Protein AF-X0VBS4-F1 (afdb_monomer_lite)

Organism: NCBI:txid412755

Radius of gyration: 13.42 Å; chains: 1; bounding box: 27×37×33 Å

Secondary structure (DSSP, 8-state):
----HHHHHHHHHHHTTTSEEEEEEESS-SSSS---EEEEEEE-S-SSS--EEEE----SHHHHHT---GGGGGGG-SEE-

Foldseek 3Di:
DQDDLVNVLVVVCVVQVVWDKDAQDWPDDPPDDDIDTFRMKIWHPDDPDTFIETEHDDSDPVSVVPDPCQVVCVVVGPYYD

pLDDT: mean 89.09, std 8.36, range [55.06, 96.75]

Sequence (81 aa):
MKVSAREIVRLLNNRHSEDIFVDECKNGPTWFGSHLRLDAWVMKRKWSPITTIGYEVKVSRSDFLNDDKWQGYLQYCNQFY

Structure (mmCIF, N/CA/C/O backbone):
data_AF-X0VBS4-F1
#
_entry.id   AF-X0VBS4-F1
#
loop_
_atom_site.group_PDB
_atom_site.id
_atom_site.type_symbol
_atom_site.label_atom_id
_atom_site.label_alt_id
_atom_site.label_comp_id
_atom_site.label_asym_id
_atom_site.label_entity_id
_atom_site.label_seq_id
_atom_site.pdbx_PDB_ins_code
_atom_site.Cartn_x
_atom_site.Cartn_y
_atom_site.Cartn_z
_atom_site.occupancy
_atom_site.B_iso_or_equiv
_atom_site.auth_seq_id
_atom_site.auth_comp_id
_atom_site.auth_asym_id
_atom_site.auth_atom_id
_atom_site.pdbx_PDB_model_num
ATOM 1 N N . MET A 1 1 ? -6.457 -18.292 -13.360 1.00 55.06 1 MET A N 1
ATOM 2 C CA . MET A 1 1 ? -7.006 -16.928 -13.196 1.00 55.06 1 MET A CA 1
ATOM 3 C C . MET A 1 1 ? -5.822 -16.013 -12.901 1.00 55.06 1 MET A C 1
ATOM 5 O O . MET A 1 1 ? -5.040 -16.362 -12.027 1.00 55.06 1 MET A O 1
ATOM 9 N N . LYS A 1 2 ? -5.587 -14.959 -13.693 1.00 81.38 2 LYS A N 1
ATOM 10 C CA . LYS A 1 2 ? -4.425 -14.069 -13.520 1.00 81.38 2 LYS A CA 1
ATOM 11 C C . LYS A 1 2 ? -4.845 -12.926 -12.598 1.00 81.38 2 LYS A C 1
ATOM 13 O O . LYS A 1 2 ? -5.720 -12.164 -12.981 1.00 81.38 2 LYS A O 1
ATOM 18 N N . VAL A 1 3 ? -4.270 -12.857 -11.400 1.00 86.94 3 VAL A N 1
ATOM 19 C CA . VAL A 1 3 ? -4.583 -11.808 -10.418 1.00 86.94 3 VAL A CA 1
ATOM 20 C C . VAL A 1 3 ? -4.007 -10.478 -10.903 1.00 86.94 3 VAL A C 1
ATOM 22 O O . VAL A 1 3 ? -2.831 -10.411 -11.265 1.00 86.94 3 VAL A O 1
ATOM 25 N N . SER A 1 4 ? -4.829 -9.432 -10.935 1.00 92.69 4 SER A N 1
ATOM 26 C CA . SER A 1 4 ? -4.404 -8.074 -11.289 1.00 92.69 4 SER A CA 1
ATOM 27 C C . SER A 1 4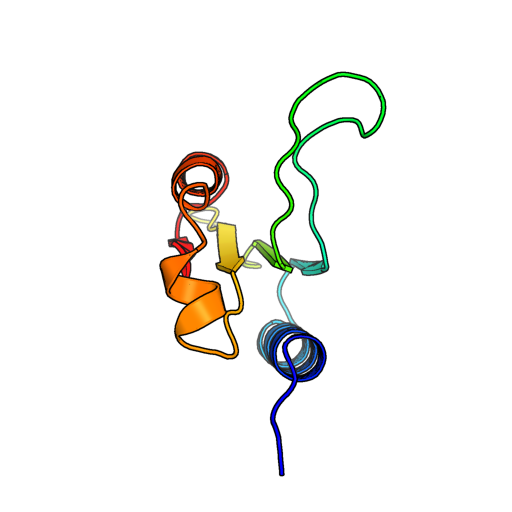 ? -4.081 -7.230 -10.052 1.00 92.69 4 SER A C 1
ATOM 29 O O . SER A 1 4 ? -4.648 -7.435 -8.978 1.00 92.69 4 SER A O 1
ATOM 31 N N . ALA A 1 5 ? -3.200 -6.234 -10.206 1.00 92.25 5 ALA A N 1
ATOM 32 C CA . ALA A 1 5 ? -2.849 -5.317 -9.116 1.00 92.25 5 ALA A CA 1
ATOM 33 C C . ALA A 1 5 ? -4.091 -4.573 -8.598 1.00 92.25 5 ALA A C 1
ATOM 35 O O . ALA A 1 5 ? -4.316 -4.477 -7.395 1.00 92.25 5 ALA A O 1
ATOM 36 N N . ARG A 1 6 ? -4.973 -4.161 -9.518 1.00 92.69 6 ARG A N 1
ATOM 37 C CA . ARG A 1 6 ? -6.254 -3.519 -9.200 1.00 92.69 6 ARG A CA 1
ATOM 38 C C . ARG A 1 6 ? -7.158 -4.389 -8.321 1.00 92.69 6 ARG A C 1
ATOM 40 O O . ARG A 1 6 ? -7.820 -3.869 -7.428 1.00 92.69 6 ARG A O 1
ATOM 47 N N . GLU A 1 7 ? -7.214 -5.698 -8.565 1.00 94.62 7 GLU A N 1
ATOM 48 C CA . GLU A 1 7 ? -7.992 -6.610 -7.717 1.00 94.62 7 GLU A CA 1
ATOM 49 C C . GLU A 1 7 ? -7.396 -6.721 -6.315 1.00 94.62 7 GLU A C 1
ATOM 51 O O . GLU A 1 7 ? -8.147 -6.704 -5.343 1.00 94.62 7 GLU A O 1
ATOM 56 N N . ILE A 1 8 ? -6.068 -6.778 -6.195 1.00 95.19 8 ILE A N 1
ATOM 57 C CA . ILE A 1 8 ? -5.395 -6.812 -4.891 1.00 95.19 8 ILE A CA 1
ATOM 58 C C . ILE A 1 8 ? -5.670 -5.520 -4.113 1.00 95.19 8 ILE A C 1
ATOM 60 O O . ILE A 1 8 ? -6.074 -5.602 -2.957 1.00 95.19 8 ILE A O 1
ATOM 64 N N . VAL A 1 9 ? -5.542 -4.345 -4.740 1.00 95.94 9 VAL A N 1
ATOM 65 C CA . VAL A 1 9 ? -5.859 -3.053 -4.100 1.00 95.94 9 VAL A CA 1
ATOM 66 C C . VAL A 1 9 ? -7.313 -3.018 -3.629 1.00 95.94 9 VAL A C 1
ATOM 68 O O . VAL A 1 9 ? -7.586 -2.648 -2.490 1.00 95.94 9 VAL A O 1
ATOM 71 N N . ARG A 1 10 ? -8.254 -3.510 -4.446 1.00 95.56 10 ARG A N 1
ATOM 72 C CA . ARG A 1 10 ? -9.665 -3.629 -4.046 1.00 95.56 10 ARG A CA 1
ATOM 73 C C . ARG A 1 10 ? -9.853 -4.543 -2.828 1.00 95.56 10 ARG A C 1
ATOM 75 O O . ARG A 1 10 ? -10.653 -4.231 -1.949 1.00 95.56 10 ARG A O 1
ATOM 82 N N . LEU A 1 11 ? -9.147 -5.672 -2.766 1.00 96.19 11 LEU A N 1
ATOM 83 C CA . LEU A 1 11 ? -9.198 -6.579 -1.615 1.00 96.19 11 LEU A CA 1
ATOM 84 C C . LEU A 1 11 ? -8.569 -5.951 -0.363 1.00 96.19 11 LEU A C 1
ATOM 86 O O . LEU A 1 11 ? -9.088 -6.149 0.735 1.00 96.19 11 LEU A O 1
ATOM 90 N N . LEU A 1 12 ? -7.498 -5.170 -0.519 1.00 96.44 12 LEU A N 1
ATOM 91 C CA . LEU A 1 12 ? -6.900 -4.392 0.567 1.00 96.44 12 LEU A CA 1
ATOM 92 C C . LEU A 1 12 ? -7.872 -3.331 1.090 1.00 96.44 12 LEU A C 1
ATOM 94 O O . LEU A 1 12 ? -8.036 -3.228 2.302 1.00 96.44 12 LEU A O 1
ATOM 98 N N . ASN A 1 13 ? -8.570 -2.617 0.207 1.00 96.19 13 ASN A N 1
ATOM 99 C CA . ASN A 1 13 ? -9.604 -1.660 0.600 1.00 96.19 13 ASN A CA 1
ATOM 100 C C . ASN A 1 13 ? -10.701 -2.352 1.432 1.00 96.19 13 ASN A C 1
ATOM 102 O O . ASN A 1 13 ? -10.982 -1.946 2.557 1.00 96.19 13 ASN A O 1
ATOM 106 N N . ASN A 1 14 ? -11.212 -3.499 0.966 1.00 96.75 14 ASN A N 1
ATOM 107 C CA . ASN A 1 14 ? -12.178 -4.295 1.735 1.00 96.75 14 ASN A CA 1
ATOM 108 C C . ASN A 1 14 ? -11.634 -4.749 3.102 1.00 96.75 14 ASN A C 1
ATOM 110 O O . ASN A 1 14 ? -12.372 -4.769 4.082 1.00 96.75 14 ASN A O 1
ATOM 114 N N . ARG A 1 15 ? -10.348 -5.119 3.188 1.00 95.56 15 ARG A N 1
ATOM 115 C CA . ARG A 1 15 ? -9.690 -5.500 4.452 1.00 95.56 15 ARG A CA 1
ATOM 116 C C . ARG A 1 15 ? -9.602 -4.328 5.435 1.00 95.56 15 ARG A C 1
ATOM 118 O O . ARG A 1 15 ? -9.573 -4.543 6.644 1.00 95.56 15 ARG A O 1
ATOM 125 N N . HIS A 1 16 ? -9.526 -3.112 4.914 1.00 95.38 16 HIS A N 1
ATOM 126 C CA . HIS A 1 16 ? -9.367 -1.866 5.651 1.00 95.38 16 HIS A CA 1
ATOM 127 C C . HIS A 1 16 ? -10.675 -1.064 5.725 1.00 95.38 16 HIS A C 1
ATOM 129 O O . HIS A 1 16 ? -10.636 0.151 5.867 1.00 95.38 16 HIS A O 1
ATOM 135 N N . SER A 1 17 ? -11.836 -1.728 5.688 1.00 94.69 17 SER A N 1
ATOM 136 C CA . SER A 1 17 ? -13.156 -1.079 5.630 1.00 94.69 17 SER A CA 1
ATOM 137 C C . SER A 1 17 ? -13.469 -0.125 6.790 1.00 94.69 17 SER A C 1
ATOM 139 O O . SER A 1 17 ? -14.358 0.714 6.675 1.00 94.69 17 SER A O 1
ATOM 141 N N . GLU A 1 18 ? -12.784 -0.273 7.925 1.00 94.12 18 GLU A N 1
ATOM 142 C CA . GLU A 1 18 ? -12.930 0.601 9.097 1.00 94.12 18 GLU A CA 1
ATOM 143 C C . GLU A 1 18 ? -11.845 1.685 9.192 1.00 94.12 18 GLU A C 1
ATOM 145 O O . GLU A 1 18 ? -11.940 2.576 10.038 1.00 94.12 18 GLU A O 1
ATOM 150 N N . ASP A 1 19 ? -10.818 1.599 8.347 1.00 94.50 19 ASP A N 1
ATOM 151 C CA . ASP A 1 19 ? -9.678 2.506 8.293 1.00 94.50 19 ASP A CA 1
ATOM 152 C C . ASP A 1 19 ? -9.885 3.574 7.208 1.00 94.50 19 ASP A C 1
ATOM 154 O O . ASP A 1 19 ? -10.756 3.468 6.345 1.00 94.50 19 ASP A O 1
ATOM 158 N N . ILE A 1 20 ? -9.057 4.619 7.223 1.00 94.62 20 ILE A N 1
ATOM 159 C CA . ILE A 1 20 ? -8.985 5.546 6.090 1.00 94.62 20 ILE A CA 1
ATOM 160 C C . ILE A 1 20 ? -8.119 4.885 5.023 1.00 94.62 20 ILE A C 1
ATOM 162 O O . ILE A 1 20 ? -6.965 4.558 5.299 1.00 94.62 20 ILE A O 1
ATOM 166 N N . PHE A 1 21 ? -8.657 4.718 3.818 1.00 96.31 21 PHE A N 1
ATOM 167 C CA . PHE A 1 21 ? -7.976 4.088 2.690 1.00 96.31 21 PHE A CA 1
ATOM 168 C C . PHE A 1 21 ? -7.957 5.037 1.487 1.00 96.31 21 PHE A C 1
ATOM 170 O O . PHE A 1 21 ? -8.987 5.609 1.131 1.00 96.31 21 PHE A O 1
ATOM 177 N N . VAL A 1 22 ? -6.784 5.217 0.878 1.00 94.88 22 VAL A N 1
ATOM 178 C CA . VAL A 1 22 ? -6.568 6.077 -0.291 1.00 94.88 22 VAL A CA 1
ATOM 179 C C . VAL A 1 22 ? -5.854 5.279 -1.380 1.00 94.88 22 VAL A C 1
ATOM 181 O O . VAL A 1 22 ? -4.658 4.999 -1.273 1.00 94.88 22 VAL A O 1
ATOM 184 N N . ASP A 1 23 ? -6.590 4.931 -2.432 1.00 93.56 23 ASP A N 1
ATOM 185 C CA . ASP A 1 23 ? -6.074 4.303 -3.652 1.00 93.56 23 ASP A CA 1
ATOM 186 C C . ASP A 1 23 ? -5.213 5.302 -4.456 1.00 93.56 23 ASP A C 1
ATOM 188 O O . ASP A 1 23 ? -5.517 6.496 -4.506 1.00 93.56 23 ASP A O 1
ATOM 192 N N . GLU A 1 24 ? -4.159 4.814 -5.122 1.00 90.31 24 GLU A N 1
ATOM 193 C CA . GLU A 1 24 ? -3.296 5.594 -6.032 1.00 90.31 24 GLU A CA 1
ATOM 194 C C . GLU A 1 24 ? -2.778 6.924 -5.429 1.00 90.31 24 GLU A C 1
ATOM 196 O O . GLU A 1 24 ? -2.758 7.978 -6.080 1.00 90.31 24 GLU A O 1
ATOM 201 N N . CYS A 1 25 ? -2.348 6.886 -4.165 1.00 88.75 25 CYS A N 1
ATOM 202 C CA . CYS A 1 25 ? -1.982 8.065 -3.383 1.00 88.75 25 CYS A CA 1
ATOM 203 C C . CYS A 1 25 ? -0.682 8.723 -3.883 1.00 88.75 25 CYS A C 1
ATOM 205 O O . CYS A 1 25 ? 0.406 8.150 -3.795 1.00 88.75 25 CYS A O 1
ATOM 207 N N . LYS A 1 26 ? -0.779 9.971 -4.359 1.00 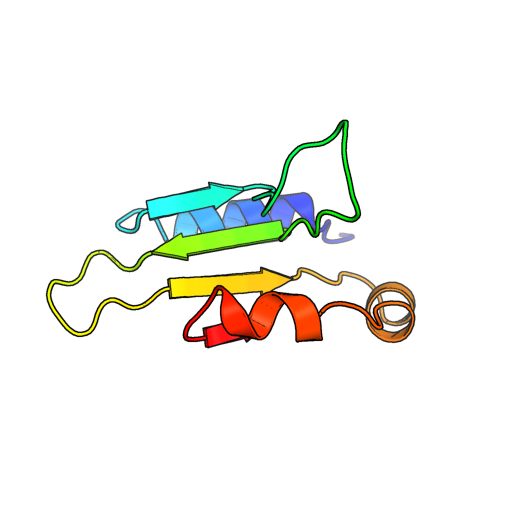87.19 26 LYS A N 1
ATOM 208 C CA . LYS A 1 26 ? 0.366 10.793 -4.787 1.00 87.19 26 LYS A CA 1
ATOM 209 C C . LYS A 1 26 ? 0.920 11.636 -3.642 1.00 87.19 26 LYS A C 1
ATOM 211 O O . LYS A 1 26 ? 0.156 12.215 -2.876 1.00 87.19 26 LYS A O 1
ATOM 216 N N . ASN A 1 27 ? 2.241 11.788 -3.589 1.00 82.69 27 ASN A N 1
ATOM 217 C CA . ASN A 1 27 ? 2.919 12.614 -2.580 1.00 82.69 27 ASN A CA 1
ATOM 218 C C . ASN A 1 27 ? 3.266 14.045 -3.049 1.00 82.69 27 ASN A C 1
ATOM 220 O O . ASN A 1 27 ? 3.900 14.790 -2.306 1.00 82.69 27 ASN A O 1
ATOM 224 N N . GLY A 1 28 ? 2.893 14.439 -4.272 1.00 82.56 28 GLY A N 1
ATOM 225 C CA . GLY A 1 28 ? 3.280 15.731 -4.835 1.00 82.56 28 GLY A CA 1
ATOM 226 C C . GLY A 1 28 ? 2.504 16.130 -6.095 1.00 82.56 28 GLY A C 1
ATOM 227 O O . GLY A 1 28 ? 1.738 15.330 -6.642 1.00 82.56 28 GLY A O 1
ATOM 228 N N . PRO A 1 29 ? 2.675 17.382 -6.555 1.00 78.00 29 PRO A N 1
ATOM 229 C CA . PRO A 1 29 ? 1.969 17.915 -7.713 1.00 78.00 29 PRO A CA 1
ATOM 230 C C . PRO A 1 29 ? 2.432 17.261 -9.021 1.00 78.00 29 PRO A C 1
ATOM 232 O O . PRO A 1 29 ? 3.619 17.050 -9.252 1.00 78.00 29 PRO A O 1
ATOM 235 N N . THR A 1 30 ? 1.485 17.008 -9.929 1.00 75.19 30 THR A N 1
ATOM 236 C CA . THR A 1 30 ? 1.764 16.400 -11.244 1.00 75.19 30 THR A CA 1
ATOM 237 C C . THR A 1 30 ? 2.650 17.281 -12.134 1.00 75.19 30 THR A C 1
ATOM 239 O O . THR A 1 30 ? 3.425 16.760 -12.928 1.00 75.19 30 THR A O 1
ATOM 242 N N . TRP A 1 31 ? 2.525 18.606 -12.020 1.00 69.00 31 TRP A N 1
ATOM 243 C CA . TRP A 1 31 ? 3.081 19.560 -12.988 1.00 69.00 31 TRP A CA 1
ATOM 244 C C . TRP A 1 31 ? 4.489 20.068 -12.648 1.00 69.00 31 TRP A C 1
ATOM 246 O O . TRP A 1 31 ? 5.155 20.615 -13.521 1.00 69.00 31 TRP A O 1
ATOM 256 N N . PHE A 1 32 ? 4.960 19.881 -11.410 1.00 60.66 32 PHE A N 1
ATOM 257 C CA . PHE A 1 32 ? 6.237 20.427 -10.943 1.00 60.66 32 PHE A CA 1
ATOM 258 C C . PHE A 1 32 ? 6.946 19.431 -10.013 1.00 60.66 32 PHE A C 1
ATOM 260 O O . PHE A 1 32 ? 6.725 19.434 -8.805 1.00 60.66 32 PHE A O 1
ATOM 267 N N . GLY A 1 33 ? 7.805 18.579 -10.583 1.00 64.50 33 GLY A N 1
ATOM 268 C CA . GLY A 1 33 ? 8.718 17.703 -9.836 1.00 64.50 33 GLY A CA 1
ATOM 269 C C . GLY A 1 33 ? 8.480 16.196 -9.988 1.00 64.50 33 GLY A C 1
ATOM 270 O O . GLY A 1 33 ? 7.494 15.736 -10.565 1.00 64.50 33 GLY A O 1
ATOM 271 N N . SER A 1 34 ? 9.424 15.414 -9.456 1.00 69.44 34 SER A N 1
ATOM 272 C CA . SER A 1 34 ? 9.305 13.961 -9.317 1.00 69.44 34 SER A CA 1
ATOM 273 C C . SER A 1 34 ? 8.363 13.633 -8.156 1.00 69.44 34 SER A C 1
ATOM 275 O O . SER A 1 34 ? 8.759 13.737 -6.995 1.00 69.44 34 SER A O 1
ATOM 277 N N . HIS A 1 35 ? 7.123 13.250 -8.456 1.00 76.00 35 HIS A N 1
ATOM 278 C CA . HIS A 1 35 ? 6.206 12.700 -7.459 1.00 76.00 35 HIS A CA 1
ATOM 279 C C . HIS A 1 35 ? 6.250 11.173 -7.503 1.00 76.00 35 HIS A C 1
ATOM 281 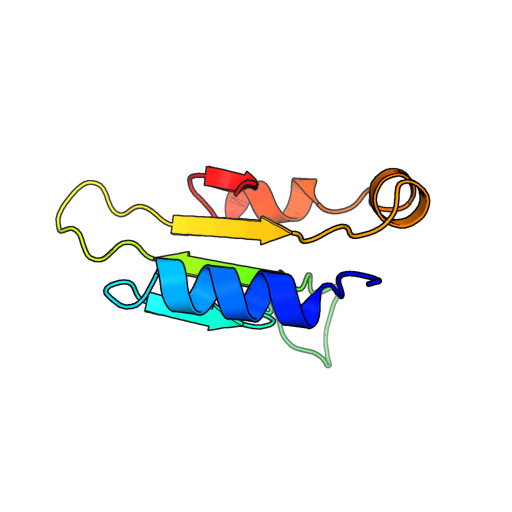O O . HIS A 1 35 ? 6.421 10.565 -8.561 1.00 76.00 35 HIS A O 1
ATOM 287 N N . LEU A 1 36 ? 6.101 10.565 -6.336 1.00 83.12 36 LEU A N 1
ATOM 288 C CA . LEU A 1 36 ? 5.907 9.137 -6.169 1.00 83.12 36 LEU A CA 1
ATOM 289 C C . LEU A 1 36 ? 4.416 8.869 -5.933 1.00 83.12 36 LEU A C 1
ATOM 291 O O . LEU A 1 36 ? 3.680 9.726 -5.426 1.00 83.12 36 LEU A O 1
ATOM 295 N N . ARG A 1 37 ? 3.961 7.685 -6.339 1.00 88.50 37 ARG A N 1
ATOM 296 C CA . ARG A 1 37 ? 2.559 7.287 -6.253 1.00 88.50 37 ARG A CA 1
ATOM 297 C C . ARG A 1 37 ? 2.471 5.874 -5.702 1.00 88.50 37 ARG A C 1
ATOM 299 O O . ARG A 1 37 ? 2.829 4.943 -6.408 1.00 88.50 37 ARG A O 1
ATOM 306 N N . LEU A 1 38 ? 1.962 5.765 -4.482 1.00 90.62 38 LEU A N 1
ATOM 307 C CA . LEU A 1 38 ? 1.663 4.489 -3.843 1.00 90.62 38 LEU A CA 1
ATOM 308 C C . LEU A 1 38 ? 0.419 3.868 -4.464 1.00 90.62 38 LEU A C 1
ATOM 310 O O . LEU A 1 38 ? -0.539 4.587 -4.761 1.00 90.62 38 LEU A O 1
ATOM 314 N N . ASP A 1 39 ? 0.392 2.544 -4.564 1.00 93.00 39 ASP A N 1
ATOM 315 C CA . ASP A 1 39 ? -0.817 1.832 -4.979 1.00 93.00 39 ASP A CA 1
ATOM 316 C C . ASP A 1 39 ? -1.940 1.983 -3.948 1.00 93.00 39 ASP A C 1
ATOM 318 O O . ASP A 1 39 ? -3.095 2.210 -4.320 1.00 93.00 39 ASP A O 1
ATOM 322 N N . ALA A 1 40 ? -1.606 1.930 -2.654 1.00 95.50 40 ALA A N 1
ATOM 323 C CA . ALA A 1 40 ? -2.529 2.308 -1.591 1.00 95.50 40 ALA A CA 1
ATOM 324 C C . ALA A 1 40 ? -1.824 2.896 -0.364 1.00 95.50 40 ALA A C 1
ATOM 326 O O . ALA A 1 40 ? -0.757 2.444 0.055 1.00 95.50 40 ALA A O 1
ATOM 327 N N . TRP A 1 41 ? -2.471 3.878 0.257 1.00 96.12 41 TRP A N 1
ATOM 328 C CA . TRP A 1 41 ? -2.083 4.427 1.549 1.00 96.12 41 TRP A CA 1
ATOM 329 C C . TRP A 1 41 ? -3.232 4.291 2.542 1.00 96.12 41 TRP A C 1
ATOM 331 O O . TRP A 1 41 ? -4.386 4.573 2.220 1.00 96.12 41 TRP A O 1
ATOM 341 N N . VAL A 1 42 ? -2.921 3.858 3.759 1.00 96.38 42 VAL A N 1
ATOM 342 C CA . VAL A 1 42 ? -3.915 3.582 4.795 1.00 96.38 42 VAL A CA 1
ATOM 343 C C . VAL A 1 42 ? -3.543 4.288 6.083 1.00 96.38 42 VAL A C 1
ATOM 345 O O . VAL A 1 42 ? -2.398 4.219 6.519 1.00 96.38 42 VAL A O 1
ATOM 348 N N . MET A 1 43 ? -4.525 4.879 6.755 1.00 95.12 43 MET A N 1
ATOM 349 C CA . MET A 1 43 ? -4.398 5.333 8.136 1.00 95.12 43 MET A CA 1
ATOM 350 C C . MET A 1 43 ? -5.350 4.540 9.025 1.00 95.12 43 MET A C 1
ATOM 352 O O . MET A 1 43 ? -6.570 4.588 8.867 1.00 95.12 43 MET A O 1
ATOM 356 N N . LYS A 1 44 ? -4.770 3.806 9.979 1.00 94.44 44 LYS A N 1
ATOM 357 C CA . LYS A 1 44 ? -5.509 2.968 10.924 1.00 94.44 44 LYS A CA 1
ATOM 358 C C . LYS A 1 44 ? -6.437 3.818 11.789 1.00 94.44 44 LYS A C 1
ATOM 360 O O . LYS A 1 44 ? -5.986 4.797 12.387 1.00 94.44 44 LYS A O 1
ATOM 365 N N . ARG A 1 45 ? -7.697 3.402 11.945 1.00 89.75 45 ARG A N 1
ATOM 366 C CA . ARG A 1 45 ? -8.669 4.056 12.837 1.00 89.75 45 ARG A CA 1
ATOM 367 C C . ARG A 1 45 ? -8.420 3.663 14.294 1.00 89.75 45 ARG A C 1
ATOM 369 O O . ARG A 1 45 ? -9.200 2.959 14.928 1.00 89.75 45 ARG A O 1
ATOM 376 N N . LYS A 1 46 ? -7.300 4.120 14.843 1.00 87.12 46 LYS A N 1
ATOM 377 C CA . LYS A 1 46 ? -6.955 3.968 16.258 1.00 87.12 46 LYS A CA 1
ATOM 378 C C . LYS A 1 46 ? -6.378 5.271 16.795 1.00 87.12 46 LYS A C 1
ATOM 380 O O . LYS A 1 46 ? -5.720 6.009 16.070 1.00 87.12 46 LYS A O 1
ATOM 385 N N . TRP A 1 47 ? -6.629 5.539 18.070 1.00 75.88 47 TRP A N 1
ATOM 386 C CA . TRP A 1 47 ? -6.270 6.811 18.698 1.00 75.88 47 TRP A CA 1
ATOM 387 C C . TRP A 1 47 ? -4.772 6.965 18.973 1.00 75.88 47 TRP A C 1
ATOM 389 O O . TRP A 1 47 ? -4.249 8.069 18.867 1.00 75.88 47 TRP A O 1
ATOM 399 N N . SER A 1 48 ? -4.069 5.885 19.326 1.00 85.12 48 SER A N 1
ATOM 400 C CA . SER A 1 48 ? -2.626 5.929 19.569 1.00 85.12 48 SER A CA 1
ATOM 401 C C . SER A 1 48 ? -1.984 4.534 19.474 1.00 85.12 48 SER A C 1
ATOM 403 O O . SER A 1 48 ? -2.595 3.560 19.920 1.00 85.12 48 SER A O 1
ATOM 405 N N . PRO A 1 49 ? -0.768 4.412 18.909 1.00 84.31 49 PRO A N 1
ATOM 406 C CA . PRO A 1 49 ? -0.094 5.441 18.113 1.00 84.31 49 PRO A CA 1
ATOM 407 C C . PRO A 1 49 ? -0.803 5.627 16.765 1.00 84.31 49 PRO A C 1
ATOM 409 O O . PRO A 1 49 ? -1.389 4.679 16.240 1.00 84.31 49 PRO A O 1
ATOM 412 N N . ILE A 1 50 ? -0.735 6.820 16.171 1.00 87.56 50 ILE A N 1
ATOM 413 C CA . ILE A 1 50 ? -1.135 6.991 14.766 1.00 87.56 50 ILE A CA 1
ATOM 414 C C . ILE A 1 50 ? -0.315 5.999 13.934 1.00 87.56 50 ILE A C 1
ATOM 416 O O . ILE A 1 50 ? 0.892 5.867 14.129 1.00 87.56 50 ILE A O 1
ATOM 420 N N . THR A 1 51 ? -0.975 5.224 13.075 1.00 94.06 51 THR A N 1
ATOM 421 C CA . THR A 1 51 ? -0.295 4.227 12.241 1.00 94.06 51 THR A CA 1
ATOM 422 C C . THR A 1 51 ? -0.749 4.364 10.809 1.00 94.06 51 THR A C 1
ATOM 424 O O . THR A 1 51 ? -1.920 4.140 10.497 1.00 94.06 51 THR A O 1
ATOM 427 N N . THR A 1 52 ? 0.205 4.706 9.958 1.00 94.75 52 THR A N 1
ATOM 428 C CA . THR A 1 52 ? 0.046 4.785 8.515 1.00 94.75 52 THR A CA 1
ATOM 429 C C . THR A 1 52 ? 0.745 3.602 7.853 1.00 94.75 52 THR A C 1
ATOM 431 O O . THR A 1 52 ? 1.812 3.166 8.294 1.00 94.75 52 THR A O 1
ATOM 434 N N . ILE A 1 53 ? 0.122 3.054 6.817 1.00 95.69 53 ILE A N 1
ATOM 435 C CA . ILE A 1 53 ? 0.591 1.882 6.081 1.00 95.69 53 ILE A CA 1
ATOM 436 C C . ILE A 1 53 ? 0.643 2.247 4.598 1.00 95.69 53 ILE A C 1
ATOM 438 O O . ILE A 1 53 ? -0.351 2.727 4.057 1.00 95.69 53 ILE A O 1
ATOM 442 N N . GLY A 1 54 ? 1.787 2.032 3.954 1.00 95.81 54 GLY A N 1
ATOM 443 C CA . GLY A 1 54 ? 1.928 2.089 2.501 1.00 95.81 54 GLY A CA 1
ATOM 444 C C . GLY A 1 54 ? 1.908 0.681 1.916 1.00 95.81 54 GLY A C 1
ATOM 445 O O . GLY A 1 54 ? 2.5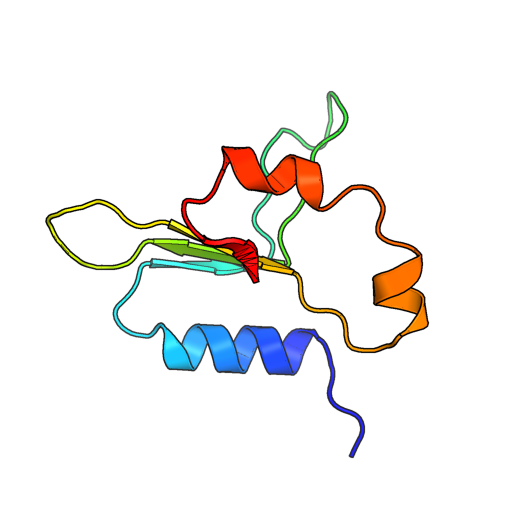45 -0.212 2.471 1.00 95.81 54 GLY A O 1
ATOM 446 N N . TYR A 1 55 ? 1.178 0.496 0.820 1.00 95.56 55 TYR A N 1
ATOM 447 C CA . TYR A 1 55 ? 1.186 -0.729 0.027 1.00 95.56 55 TYR A CA 1
ATOM 448 C C . TYR A 1 55 ? 1.679 -0.432 -1.388 1.00 95.56 55 TYR A C 1
ATOM 450 O O . TYR A 1 55 ? 1.159 0.478 -2.040 1.00 95.56 55 TYR A O 1
ATOM 458 N N . GLU A 1 56 ? 2.615 -1.247 -1.865 1.00 94.56 56 GLU A N 1
ATOM 459 C CA . GLU A 1 56 ? 3.082 -1.279 -3.250 1.00 94.56 56 GLU A CA 1
ATOM 460 C C . GLU A 1 56 ? 2.863 -2.690 -3.823 1.00 94.56 56 GLU A C 1
ATOM 462 O O . GLU A 1 56 ? 3.498 -3.672 -3.439 1.00 94.56 56 GLU A O 1
ATOM 467 N N . VAL A 1 57 ? 1.912 -2.824 -4.742 1.00 93.88 57 VAL A N 1
ATOM 468 C CA . VAL A 1 57 ? 1.412 -4.111 -5.219 1.00 93.88 57 VAL A CA 1
ATOM 469 C C . VAL A 1 57 ? 2.147 -4.533 -6.484 1.00 93.88 57 VAL A C 1
ATOM 471 O O . VAL A 1 57 ? 1.856 -4.071 -7.585 1.00 93.88 57 VAL A O 1
ATOM 474 N N . LYS A 1 58 ? 3.024 -5.531 -6.353 1.00 92.88 58 LYS A N 1
ATOM 475 C CA . LYS A 1 58 ? 3.723 -6.142 -7.493 1.00 92.88 58 LYS A CA 1
ATOM 476 C C . LYS A 1 58 ? 3.120 -7.497 -7.858 1.00 92.88 58 LYS A C 1
ATOM 478 O O . LYS A 1 58 ? 3.174 -8.447 -7.080 1.00 92.88 58 LYS A O 1
ATOM 483 N N . VAL A 1 59 ? 2.568 -7.623 -9.068 1.00 93.06 59 VAL A N 1
ATOM 484 C CA . VAL A 1 59 ? 1.945 -8.883 -9.553 1.00 93.06 59 VAL A CA 1
ATOM 485 C C . VAL A 1 59 ? 2.878 -9.760 -10.387 1.00 93.06 59 VAL A C 1
ATOM 487 O O . VAL A 1 59 ? 2.504 -10.859 -10.801 1.00 93.06 59 VAL A O 1
ATOM 490 N N . SER A 1 60 ? 4.095 -9.291 -10.666 1.00 91.94 60 SER A N 1
ATOM 491 C CA . SER A 1 60 ? 5.104 -10.070 -11.380 1.00 91.94 60 SER A CA 1
ATOM 492 C C . SER A 1 60 ? 6.495 -9.853 -10.795 1.00 91.94 60 SER A C 1
ATOM 494 O O . SER A 1 60 ? 6.807 -8.786 -10.275 1.00 91.94 60 SER A O 1
ATOM 496 N N . ARG A 1 61 ? 7.366 -10.860 -10.920 1.00 91.31 61 ARG A N 1
ATOM 497 C CA . ARG A 1 61 ? 8.758 -10.756 -10.457 1.00 91.31 61 ARG A CA 1
ATOM 498 C C . ARG A 1 61 ? 9.514 -9.629 -11.162 1.00 91.31 61 ARG A C 1
ATOM 500 O O . ARG A 1 61 ? 10.321 -8.961 -10.534 1.00 91.31 61 ARG A O 1
ATOM 507 N N . SER A 1 62 ? 9.262 -9.430 -12.453 1.00 91.56 62 SER A N 1
ATOM 508 C CA . SER A 1 62 ? 9.893 -8.356 -13.223 1.00 91.56 62 SER A CA 1
ATOM 509 C C . SER A 1 62 ? 9.473 -6.978 -12.712 1.00 91.56 62 SER A C 1
ATOM 511 O O . SER A 1 62 ? 10.306 -6.093 -12.615 1.00 91.56 62 SER A O 1
ATOM 513 N N . ASP A 1 63 ? 8.202 -6.813 -12.348 1.00 87.44 63 ASP A N 1
ATOM 514 C CA . ASP A 1 63 ? 7.667 -5.575 -11.767 1.00 87.44 63 ASP A CA 1
ATOM 515 C C . ASP A 1 63 ? 8.307 -5.262 -10.404 1.00 87.44 63 ASP A C 1
ATOM 517 O O . ASP A 1 63 ? 8.696 -4.130 -10.148 1.00 87.44 63 ASP A O 1
ATOM 521 N N . PHE A 1 64 ? 8.540 -6.288 -9.577 1.00 89.88 64 PHE A N 1
ATOM 522 C CA . PHE A 1 64 ? 9.290 -6.133 -8.328 1.00 89.88 64 PHE A CA 1
ATOM 523 C C . PHE A 1 64 ? 10.765 -5.763 -8.553 1.00 89.88 64 PHE A C 1
ATOM 525 O O . PHE A 1 64 ? 11.280 -4.865 -7.901 1.00 89.88 64 PHE A O 1
ATOM 532 N N . LEU A 1 65 ? 11.455 -6.441 -9.475 1.00 92.19 65 LEU A N 1
ATOM 533 C CA . LEU A 1 65 ? 12.888 -6.215 -9.707 1.00 92.19 65 LEU A CA 1
ATOM 534 C C . LEU A 1 65 ? 13.217 -4.888 -10.391 1.00 92.19 65 LEU A C 1
ATOM 536 O O . LEU A 1 65 ? 14.350 -4.440 -10.289 1.00 92.19 65 LEU A O 1
ATOM 540 N N . ASN A 1 66 ? 12.267 -4.308 -11.122 1.00 89.06 66 ASN A N 1
ATOM 541 C CA . ASN A 1 66 ? 12.458 -3.031 -11.806 1.00 89.06 66 ASN A CA 1
ATOM 542 C C . ASN A 1 66 ? 12.077 -1.825 -10.928 1.00 89.06 66 ASN A C 1
ATOM 544 O O . ASN A 1 66 ? 12.166 -0.688 -11.395 1.00 89.06 66 ASN A O 1
ATOM 548 N N . ASP A 1 67 ? 11.606 -2.049 -9.697 1.00 86.12 67 ASP A N 1
ATOM 549 C CA . ASP A 1 67 ? 11.261 -0.972 -8.775 1.00 86.12 67 ASP A CA 1
ATOM 550 C C . ASP A 1 67 ? 12.428 -0.646 -7.839 1.00 86.12 67 ASP A C 1
ATOM 552 O O . ASP A 1 67 ? 12.638 -1.291 -6.814 1.00 86.12 67 ASP A O 1
ATOM 556 N N . ASP A 1 68 ? 13.160 0.408 -8.186 1.00 85.81 68 ASP A N 1
ATOM 557 C CA . ASP A 1 68 ? 14.265 0.948 -7.387 1.00 85.81 68 ASP A CA 1
ATOM 558 C C . ASP A 1 68 ? 13.866 2.195 -6.579 1.00 85.81 68 ASP A C 1
ATOM 560 O O . ASP A 1 68 ? 14.725 2.872 -6.013 1.00 85.81 68 ASP A O 1
ATOM 564 N N . LYS A 1 69 ? 12.579 2.573 -6.585 1.00 85.38 69 LYS A N 1
ATOM 565 C CA . LYS A 1 69 ? 12.105 3.850 -6.018 1.00 85.38 69 LYS A CA 1
ATOM 566 C C . LYS A 1 69 ? 11.243 3.677 -4.777 1.00 85.38 69 LYS A C 1
ATOM 568 O O . LYS A 1 69 ? 10.954 4.674 -4.108 1.00 85.38 69 LYS A O 1
ATOM 573 N N . TRP A 1 70 ? 10.861 2.447 -4.446 1.00 86.00 70 TRP A N 1
ATOM 574 C CA . TRP A 1 70 ? 9.972 2.156 -3.326 1.00 86.00 70 TRP A CA 1
ATOM 575 C C . TRP A 1 70 ? 10.495 2.671 -1.975 1.00 86.00 70 TRP A C 1
ATOM 577 O O . TRP A 1 70 ? 9.706 3.051 -1.113 1.00 86.00 70 TRP A O 1
ATOM 587 N N . GLN A 1 71 ? 11.816 2.783 -1.786 1.00 89.06 71 GLN A N 1
ATOM 588 C CA . GLN A 1 71 ? 12.401 3.327 -0.553 1.00 89.06 71 GLN A CA 1
ATOM 589 C C . GLN A 1 71 ? 11.982 4.783 -0.312 1.00 89.06 71 GLN A C 1
ATOM 591 O O . GLN A 1 71 ? 11.908 5.225 0.836 1.00 89.06 71 GLN A O 1
ATOM 596 N N . GLY A 1 72 ? 11.653 5.525 -1.376 1.00 86.38 72 GLY A N 1
ATOM 597 C CA . GLY A 1 72 ? 11.131 6.884 -1.279 1.00 86.38 72 GLY A CA 1
ATOM 598 C C . GLY A 1 72 ? 9.803 6.970 -0.523 1.00 86.38 72 GLY A C 1
ATOM 599 O O . GLY A 1 72 ? 9.485 8.036 0.011 1.00 86.38 72 GLY A O 1
ATOM 600 N N . TYR A 1 73 ? 9.065 5.859 -0.415 1.00 87.75 73 TYR A N 1
ATOM 601 C CA . TYR A 1 73 ? 7.805 5.780 0.318 1.00 87.75 73 TYR A CA 1
ATOM 602 C C . TYR A 1 73 ? 7.962 5.658 1.832 1.00 87.75 73 TYR A C 1
ATOM 604 O O . TYR A 1 73 ? 7.057 6.060 2.562 1.00 87.75 73 TYR A O 1
ATOM 612 N N . LEU A 1 74 ? 9.1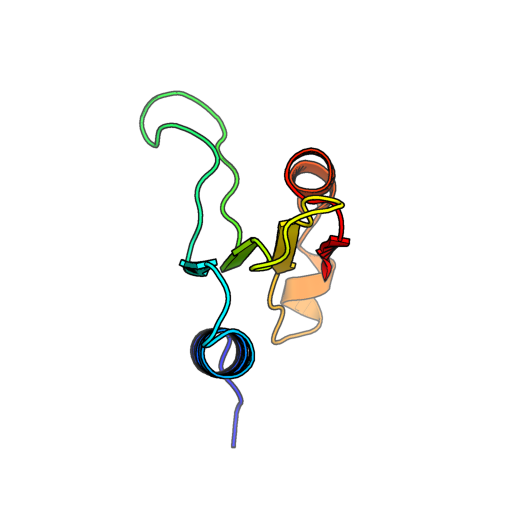04 5.159 2.317 1.00 89.62 74 LEU A N 1
ATOM 613 C CA . LEU A 1 74 ? 9.303 4.814 3.730 1.00 89.62 74 LEU A CA 1
ATOM 614 C C . LEU A 1 74 ? 9.121 6.001 4.682 1.00 89.62 74 LEU A C 1
ATOM 616 O O . LEU A 1 74 ? 8.703 5.822 5.819 1.00 89.62 74 LEU A O 1
ATOM 620 N N . GLN A 1 75 ? 9.385 7.222 4.217 1.00 90.31 75 GLN A N 1
ATOM 621 C CA . GLN A 1 75 ? 9.182 8.439 5.009 1.00 90.31 75 GLN A CA 1
ATOM 622 C C . GLN A 1 75 ? 7.700 8.824 5.193 1.00 90.31 75 GLN A C 1
ATOM 624 O O . GLN A 1 75 ? 7.386 9.640 6.055 1.00 90.31 75 GLN A O 1
ATOM 629 N N . TYR A 1 76 ? 6.787 8.266 4.389 1.00 88.81 76 TYR A N 1
ATOM 630 C CA . TYR A 1 76 ? 5.358 8.615 4.380 1.00 88.81 76 TYR A CA 1
ATOM 631 C C . TYR A 1 76 ? 4.471 7.584 5.096 1.00 88.81 76 TYR A C 1
ATOM 633 O O . TYR A 1 76 ? 3.251 7.763 5.183 1.00 88.81 76 TYR A O 1
ATOM 641 N N . CYS A 1 77 ? 5.060 6.504 5.614 1.00 92.44 77 CYS A N 1
ATOM 642 C CA . CYS A 1 77 ? 4.337 5.434 6.289 1.00 92.44 77 CYS A CA 1
ATOM 643 C C . CYS A 1 77 ? 5.113 4.880 7.489 1.00 92.44 77 CYS A C 1
ATOM 645 O O . CYS A 1 77 ? 6.337 4.811 7.478 1.00 92.44 77 CYS A O 1
ATOM 647 N N . ASN A 1 78 ? 4.402 4.431 8.523 1.00 93.88 78 ASN A N 1
ATOM 648 C CA . ASN A 1 78 ? 5.024 3.710 9.637 1.00 93.88 78 ASN A CA 1
ATOM 649 C C . ASN A 1 78 ? 5.314 2.243 9.290 1.00 93.88 78 ASN A C 1
ATOM 651 O O . ASN A 1 78 ? 6.201 1.635 9.882 1.00 93.88 78 ASN A O 1
ATOM 655 N N . GLN A 1 79 ? 4.536 1.669 8.371 1.00 94.62 79 GLN A N 1
ATOM 656 C CA . GLN A 1 79 ? 4.686 0.304 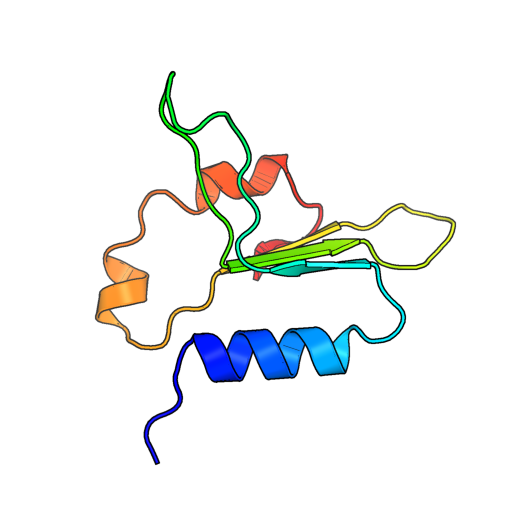7.869 1.00 94.62 79 GLN A CA 1
ATOM 657 C C . GLN A 1 79 ? 4.599 0.327 6.343 1.00 94.62 79 GLN A C 1
ATOM 659 O O . GLN A 1 79 ? 3.776 1.056 5.794 1.00 94.62 79 GLN A O 1
ATOM 664 N N . PHE A 1 80 ? 5.421 -0.473 5.672 1.00 94.62 80 PHE A N 1
ATOM 665 C CA . PHE A 1 80 ? 5.453 -0.572 4.216 1.00 94.62 80 PHE A CA 1
ATOM 666 C C . PHE A 1 80 ? 5.405 -2.043 3.804 1.00 94.62 80 PHE A C 1
ATOM 668 O O . PHE A 1 80 ? 6.132 -2.853 4.389 1.00 94.62 80 PHE A O 1
ATOM 675 N N . TYR A 1 81 ? 4.538 -2.370 2.846 1.00 93.50 81 TYR A N 1
ATOM 676 C CA . TYR A 1 81 ? 4.281 -3.727 2.361 1.00 93.50 81 TYR A CA 1
ATOM 677 C C . TYR A 1 81 ? 4.249 -3.797 0.840 1.00 93.50 81 TYR A C 1
ATOM 679 O O . TYR A 1 81 ? 3.705 -2.855 0.220 1.00 93.50 81 TYR A O 1
#